Protein AF-A0A8T1RVK7-F1 (afdb_monomer_lite)

Radius of gyration: 16.98 Å; chains: 1; bounding box: 58×20×46 Å

pLDDT: mean 87.58, std 14.64, range [40.66, 98.06]

Organism: Chelydra serpentina (NCBI:txid8475)

Secondary structure (DSSP, 8-state):
----BPPPEEEEES-S-EETT-EEEEEEE-SSSS-EEEEEETTEEPPPB--BTTEEEEEEES--GGG-EEEEEEEEETTEEEEEBPPPPPEEEPEEPPPTT-------

InterPro domains:
  IPR003599 Immunoglobulin domain subtype [SM00409] (13-96)
  IPR007110 Immunoglobulin-like domain [PS50835] (8-85)
  IPR013783 Immunoglobulin-like fold [G3DSA:2.60.40.10] (2-95)
  IPR036179 Immunoglobulin-like domain superfamily [SSF48726] (5-97)
  IPR050412 Immunoglobulin-like Receptors in Immune Regulation [PTHR11738] (5-100)

Foldseek 3Di:
DPQPFAEWAWAKVVHDAAEAQAKMKIKTFGPAFFWWKWKDFPNDIDDIDTDPGGMDIDMDGRDDQVNWGKMWMKTDHPVCRVRIYDIHDIDTHHYDYPDPPPPDDDDD

Sequence (108 aa):
AEPSYPKPNISLSPSGEVSLGGAVTVRCRGQRRGMRFVLNKERRHFTPMDPVRFRALFRISNVSREDGGSYSCYYYNRSEPLAVSYPSDPLELVVRGPSPGSAQAGAE

Structure (mmCIF, N/CA/C/O backbone):
data_AF-A0A8T1RVK7-F1
#
_entry.id   AF-A0A8T1RVK7-F1
#
loop_
_atom_site.group_PDB
_atom_site.id
_atom_site.type_symbol
_atom_site.label_atom_id
_atom_site.label_alt_id
_atom_site.label_comp_id
_atom_site.label_asym_id
_atom_site.label_entity_id
_atom_site.label_seq_id
_atom_site.pdbx_PDB_ins_code
_atom_site.Cartn_x
_atom_site.Cartn_y
_atom_site.Cartn_z
_atom_site.occupancy
_atom_site.B_iso_or_equiv
_atom_site.auth_seq_id
_atom_site.auth_comp_id
_atom_site.auth_asym_id
_atom_site.auth_atom_id
_atom_site.pdbx_PDB_model_num
ATOM 1 N N . ALA A 1 1 ? 23.622 -1.850 -4.527 1.00 51.56 1 ALA A N 1
ATOM 2 C CA . ALA A 1 1 ? 22.784 -1.836 -5.739 1.00 51.56 1 ALA A CA 1
ATOM 3 C C . ALA A 1 1 ? 21.791 -0.698 -5.583 1.00 51.56 1 ALA A C 1
ATOM 5 O O . ALA A 1 1 ? 21.035 -0.712 -4.618 1.00 51.56 1 ALA A O 1
ATOM 6 N N . GLU A 1 2 ? 21.867 0.326 -6.429 1.00 56.66 2 GLU A N 1
ATOM 7 C CA . GLU A 1 2 ? 20.874 1.403 -6.419 1.00 56.66 2 GLU A CA 1
ATOM 8 C C . GLU A 1 2 ? 19.531 0.856 -6.935 1.00 56.66 2 GLU A C 1
ATOM 10 O O . GLU A 1 2 ? 19.525 0.100 -7.911 1.00 56.66 2 GLU A O 1
ATOM 15 N N . PRO A 1 3 ? 18.396 1.168 -6.285 1.00 63.12 3 PRO A N 1
ATOM 16 C CA . PRO A 1 3 ? 17.078 0.792 -6.781 1.00 63.12 3 PRO A CA 1
ATOM 17 C C . PRO A 1 3 ? 16.859 1.348 -8.190 1.00 63.12 3 PRO A C 1
ATOM 19 O O . PRO A 1 3 ? 17.018 2.541 -8.440 1.00 63.12 3 PRO A O 1
ATOM 22 N N . SER A 1 4 ? 16.483 0.475 -9.118 1.00 76.94 4 SER A N 1
ATOM 23 C CA . SER A 1 4 ? 16.411 0.785 -10.550 1.00 76.94 4 SER A CA 1
ATOM 24 C C . SER A 1 4 ? 15.072 1.394 -10.974 1.00 76.94 4 SER A C 1
ATOM 26 O O . SER A 1 4 ? 14.945 1.910 -12.088 1.00 76.94 4 SER A O 1
ATOM 28 N N . TYR A 1 5 ? 14.056 1.345 -10.105 1.00 88.62 5 TYR A N 1
ATOM 29 C CA . TYR A 1 5 ? 12.694 1.774 -10.425 1.00 88.62 5 TYR A CA 1
ATOM 30 C C . TYR A 1 5 ? 12.195 2.943 -9.554 1.00 88.62 5 TYR A C 1
ATOM 32 O O . TYR A 1 5 ? 12.494 3.006 -8.358 1.00 88.62 5 TYR A O 1
ATOM 40 N N . PRO A 1 6 ? 11.376 3.855 -10.122 1.00 90.94 6 PRO A N 1
ATOM 41 C CA . PRO A 1 6 ? 10.853 5.012 -9.396 1.00 90.94 6 PRO A CA 1
ATOM 42 C C . PRO A 1 6 ? 9.928 4.587 -8.251 1.00 90.94 6 PRO A C 1
ATOM 44 O O . PRO A 1 6 ? 9.178 3.616 -8.388 1.00 90.94 6 PRO A O 1
ATOM 47 N N . LYS A 1 7 ? 9.930 5.336 -7.141 1.00 94.62 7 LYS A N 1
ATOM 48 C CA . LYS A 1 7 ? 9.088 5.016 -5.979 1.00 94.62 7 LYS A CA 1
ATOM 49 C C . LYS A 1 7 ? 7.592 4.966 -6.347 1.00 94.62 7 LYS A C 1
ATOM 51 O O . LYS A 1 7 ? 7.127 5.802 -7.131 1.00 94.62 7 LYS A O 1
ATOM 56 N N . PRO A 1 8 ? 6.818 3.997 -5.825 1.00 96.75 8 PRO A N 1
ATOM 57 C CA . PRO A 1 8 ? 5.373 3.970 -6.003 1.00 96.75 8 PRO A CA 1
ATOM 58 C C . PRO A 1 8 ? 4.678 4.980 -5.080 1.00 96.75 8 PRO A C 1
ATOM 60 O O . PRO A 1 8 ? 5.256 5.488 -4.122 1.00 96.75 8 PRO A O 1
ATOM 63 N N . ASN A 1 9 ? 3.402 5.236 -5.353 1.00 97.38 9 ASN A N 1
ATOM 64 C CA . ASN A 1 9 ? 2.508 5.950 -4.449 1.00 97.38 9 ASN A CA 1
ATOM 65 C C . ASN A 1 9 ? 1.658 4.954 -3.644 1.00 97.38 9 ASN A C 1
ATOM 67 O O . ASN A 1 9 ? 1.248 3.917 -4.177 1.00 97.38 9 ASN A O 1
ATOM 71 N N . ILE A 1 10 ? 1.376 5.295 -2.388 1.00 98.06 10 ILE A N 1
ATOM 72 C CA . ILE A 1 10 ? 0.540 4.520 -1.469 1.00 98.06 10 ILE A CA 1
ATOM 73 C C . ILE A 1 10 ? -0.672 5.354 -1.031 1.00 98.06 10 ILE A C 1
ATOM 75 O O . ILE A 1 10 ? -0.590 6.573 -0.899 1.00 98.06 10 ILE A O 1
ATOM 79 N N . SER A 1 11 ? -1.823 4.706 -0.853 1.00 97.50 11 SER A N 1
ATOM 80 C CA . SER A 1 11 ? -3.074 5.346 -0.417 1.00 97.50 11 SER A CA 1
ATOM 81 C C . SER A 1 11 ? -3.969 4.357 0.334 1.00 97.50 11 SER A C 1
ATOM 83 O O . SER A 1 11 ? -3.886 3.155 0.084 1.00 97.50 11 SER A O 1
ATOM 85 N N . LEU A 1 12 ? -4.846 4.859 1.207 1.00 96.31 12 LEU A N 1
ATOM 86 C CA . LEU A 1 12 ? -5.868 4.077 1.912 1.00 96.31 12 LEU A CA 1
ATOM 87 C C . LEU A 1 12 ? -7.260 4.349 1.333 1.00 96.31 12 LEU A C 1
ATOM 89 O O . LEU A 1 12 ? -7.548 5.449 0.857 1.00 96.31 12 LEU A O 1
ATOM 93 N N . SER A 1 13 ? -8.124 3.337 1.367 1.00 95.06 13 SER A N 1
ATOM 94 C CA . SER A 1 13 ? -9.544 3.460 1.038 1.00 95.06 13 SER A CA 1
ATOM 95 C C . SER A 1 13 ? -10.380 2.564 1.969 1.00 95.06 13 SER A C 1
ATOM 97 O O . SER A 1 13 ? -10.173 1.347 1.944 1.00 95.06 13 SER A O 1
ATOM 99 N N . PRO A 1 14 ? -11.306 3.119 2.776 1.00 91.38 14 PRO A N 1
ATOM 100 C CA . PRO A 1 14 ? -11.582 4.551 2.943 1.00 91.38 14 PRO A CA 1
ATOM 101 C C . PRO A 1 14 ? -10.358 5.322 3.465 1.00 91.38 14 PRO A C 1
ATOM 103 O O . PRO A 1 14 ? -9.466 4.748 4.086 1.00 91.38 14 PRO A O 1
ATOM 106 N N . SER A 1 15 ? -10.280 6.611 3.138 1.00 84.19 15 SER A N 1
ATOM 107 C CA . SER A 1 15 ? -9.247 7.502 3.671 1.00 84.19 15 SER A CA 1
ATOM 108 C C . SER A 1 15 ? -9.654 7.996 5.055 1.00 84.19 15 SER A C 1
ATOM 110 O O . SER A 1 15 ? -10.813 8.359 5.247 1.00 84.19 15 SER A O 1
ATOM 112 N N . GLY A 1 16 ? -8.699 8.077 5.976 1.00 78.94 16 GLY A N 1
ATOM 113 C CA . GLY A 1 16 ? -8.936 8.515 7.3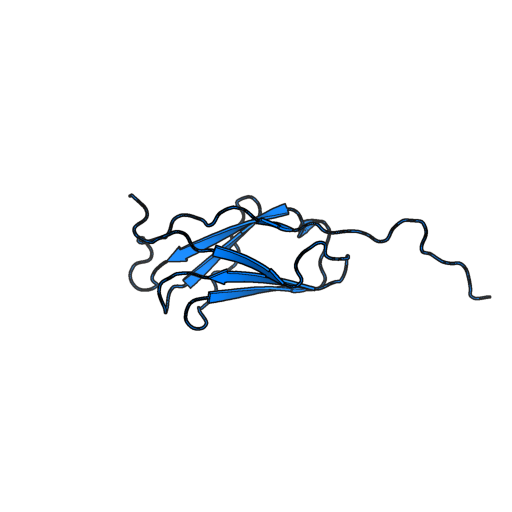48 1.00 78.94 16 GLY A CA 1
ATOM 114 C C . GLY A 1 16 ? -8.812 7.362 8.334 1.00 78.94 16 GLY A C 1
ATOM 115 O O . GLY A 1 16 ? -8.013 6.447 8.138 1.00 78.94 16 GLY A O 1
ATOM 116 N N . GLU A 1 17 ? -9.583 7.436 9.410 1.00 85.69 17 GLU A N 1
ATOM 117 C CA . GLU A 1 17 ? -9.529 6.476 10.508 1.00 85.69 17 GLU A CA 1
ATOM 118 C C . GLU A 1 17 ? -10.491 5.314 10.276 1.00 85.69 17 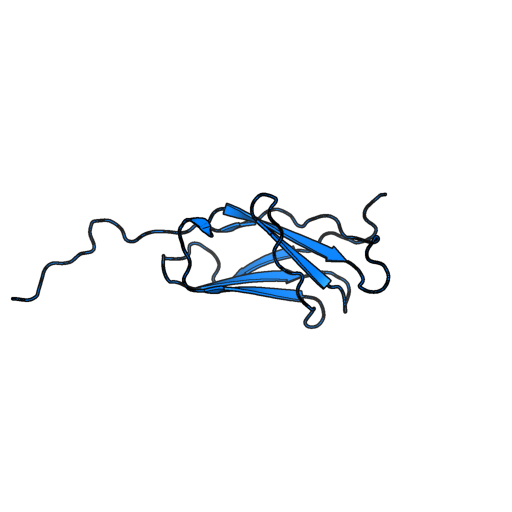GLU A C 1
ATOM 120 O O . GLU A 1 17 ? -11.579 5.484 9.720 1.00 85.69 17 GLU A O 1
ATOM 125 N N . VAL A 1 18 ? -10.094 4.128 10.730 1.00 90.88 18 VAL A N 1
ATOM 126 C CA . VAL A 1 18 ? -10.869 2.897 10.553 1.00 90.88 18 VAL A CA 1
ATOM 127 C C . VAL A 1 18 ? -11.265 2.355 11.920 1.00 90.88 18 VAL A C 1
ATOM 129 O O . VAL A 1 18 ? -10.446 2.282 12.836 1.00 90.88 18 VAL A O 1
ATOM 132 N N . SER A 1 19 ? -12.535 1.994 12.080 1.00 92.38 19 SER A N 1
ATOM 133 C CA . SER A 1 19 ? -13.042 1.393 13.316 1.00 92.38 19 SER A CA 1
ATOM 134 C C . SER A 1 19 ? -12.606 -0.067 13.455 1.00 92.38 19 SER A C 1
ATOM 136 O O . SER A 1 19 ? -12.426 -0.767 12.454 1.00 92.38 19 SER A O 1
ATOM 138 N N . LEU A 1 20 ? -12.500 -0.547 14.698 1.00 94.31 20 LEU A N 1
ATOM 139 C CA . LEU A 1 20 ? -12.324 -1.976 14.979 1.00 94.31 20 LEU A CA 1
ATOM 140 C C . LEU A 1 20 ? -13.419 -2.822 14.313 1.00 94.31 20 LEU A C 1
ATOM 142 O O . LEU A 1 20 ? -14.582 -2.422 14.273 1.00 94.31 20 LEU A O 1
ATOM 146 N N . GLY A 1 21 ? -13.035 -3.978 13.772 1.00 93.19 21 GLY A N 1
ATOM 147 C CA . GLY A 1 21 ? -13.915 -4.856 12.995 1.00 93.19 21 GLY A CA 1
ATOM 148 C C . GLY A 1 21 ? -14.217 -4.355 11.576 1.00 93.19 21 GLY A C 1
ATOM 149 O O . GLY A 1 21 ? -14.819 -5.077 10.783 1.00 93.19 21 GLY A O 1
ATOM 150 N N . GLY A 1 22 ? -13.778 -3.142 11.225 1.00 93.12 22 GLY A N 1
ATOM 151 C CA . GLY A 1 22 ? -13.961 -2.550 9.905 1.00 93.12 22 GLY A CA 1
ATOM 152 C C . GLY A 1 22 ? -13.090 -3.186 8.819 1.00 93.12 22 GLY A C 1
ATOM 153 O O . GLY A 1 22 ? -12.450 -4.224 9.004 1.00 93.12 22 GLY A O 1
ATOM 154 N N . ALA A 1 23 ? -13.053 -2.537 7.656 1.00 95.38 23 ALA A N 1
ATOM 155 C CA . ALA A 1 23 ? -12.213 -2.948 6.539 1.00 95.38 23 ALA A CA 1
ATOM 156 C C . ALA A 1 23 ? -11.556 -1.743 5.868 1.00 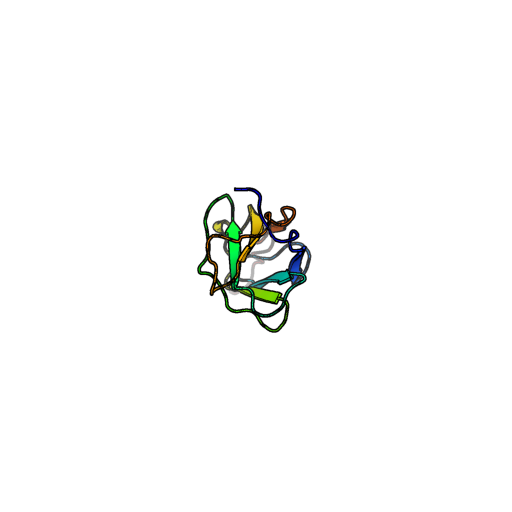95.38 23 ALA A C 1
ATOM 158 O O . ALA A 1 23 ? -12.170 -0.688 5.700 1.00 95.38 23 ALA A O 1
ATOM 159 N N . VAL A 1 24 ? -10.319 -1.935 5.423 1.00 96.31 24 VAL A N 1
ATOM 160 C CA . VAL A 1 24 ? -9.551 -0.938 4.682 1.00 96.31 24 VAL A CA 1
ATOM 161 C C . VAL A 1 24 ? -8.765 -1.604 3.567 1.00 96.31 24 VAL A C 1
ATOM 163 O O . VAL A 1 24 ? -8.362 -2.762 3.650 1.00 96.31 24 VAL A O 1
ATOM 166 N N . THR A 1 25 ? -8.571 -0.880 2.474 1.00 97.12 25 THR A N 1
ATOM 167 C CA . THR A 1 25 ? -7.732 -1.311 1.361 1.00 97.12 25 THR A CA 1
ATOM 168 C C . THR A 1 25 ? -6.532 -0.389 1.251 1.00 97.12 25 THR A C 1
ATOM 170 O O . THR A 1 25 ? -6.685 0.807 0.999 1.00 97.12 25 THR A O 1
ATOM 173 N N . VAL A 1 26 ? -5.338 -0.960 1.380 1.00 97.06 26 VAL A N 1
ATOM 174 C CA . VAL A 1 26 ? -4.086 -0.287 1.047 1.00 97.06 26 VAL A CA 1
ATOM 175 C C . VAL A 1 26 ? -3.835 -0.456 -0.447 1.00 97.06 26 VAL A C 1
ATOM 177 O O . VAL A 1 26 ? -3.769 -1.570 -0.972 1.00 97.06 26 VAL A O 1
ATOM 180 N N . ARG A 1 27 ? -3.719 0.658 -1.162 1.00 97.19 27 ARG A N 1
ATOM 181 C CA . ARG A 1 27 ? -3.500 0.688 -2.607 1.00 97.19 27 ARG A CA 1
ATOM 182 C C . ARG A 1 27 ? -2.113 1.218 -2.915 1.00 97.19 27 ARG A C 1
ATOM 184 O O . ARG A 1 27 ? -1.834 2.393 -2.684 1.00 97.19 27 ARG A O 1
ATOM 191 N N . CYS A 1 28 ? -1.318 0.374 -3.559 1.00 97.19 28 CYS A N 1
ATOM 192 C CA . CYS A 1 28 ? -0.004 0.717 -4.085 1.00 97.19 28 CYS A CA 1
ATOM 193 C C . CYS A 1 28 ? -0.070 0.896 -5.593 1.00 97.19 28 CYS A C 1
ATOM 195 O O . CYS A 1 28 ? -0.644 0.056 -6.287 1.00 97.19 28 CYS A O 1
ATOM 197 N N . ARG A 1 29 ? 0.502 1.981 -6.115 1.00 96.88 29 ARG A N 1
ATOM 198 C CA . ARG A 1 29 ? 0.509 2.296 -7.547 1.00 96.88 29 ARG A CA 1
ATOM 199 C C . ARG A 1 29 ? 1.912 2.665 -8.010 1.00 96.88 29 ARG A C 1
ATOM 201 O O . ARG A 1 29 ? 2.484 3.643 -7.542 1.00 96.88 29 ARG A O 1
ATOM 208 N N . GLY A 1 30 ? 2.431 1.904 -8.965 1.00 94.75 30 GLY A N 1
ATOM 209 C CA . GLY A 1 30 ? 3.693 2.179 -9.645 1.00 94.75 30 GLY A CA 1
ATOM 210 C C . GLY A 1 30 ? 3.487 2.856 -11.001 1.00 94.75 30 GLY A C 1
ATOM 211 O O . GLY A 1 30 ? 2.361 3.105 -11.441 1.00 94.75 30 GLY A O 1
ATOM 212 N N . GLN A 1 31 ? 4.600 3.123 -11.682 1.00 91.50 31 GLN A N 1
ATOM 213 C CA . GLN A 1 31 ? 4.614 3.709 -13.029 1.00 91.50 31 GLN A CA 1
ATOM 214 C C . GLN A 1 31 ? 4.703 2.644 -14.136 1.00 91.50 31 GLN A C 1
ATOM 216 O O . GLN A 1 31 ? 4.395 2.917 -15.293 1.00 91.50 31 GLN A O 1
ATOM 221 N N . ARG A 1 32 ? 5.091 1.412 -13.784 1.00 89.88 32 ARG A N 1
ATOM 222 C CA . ARG A 1 32 ? 5.284 0.292 -14.715 1.00 89.88 32 ARG A CA 1
ATOM 223 C C . ARG A 1 32 ? 4.197 -0.768 -14.537 1.00 89.88 32 ARG A C 1
ATOM 225 O O . ARG A 1 32 ? 3.722 -0.999 -13.425 1.00 89.88 32 ARG A O 1
ATOM 232 N N . ARG A 1 33 ? 3.786 -1.398 -15.642 1.00 90.75 33 ARG A N 1
ATOM 233 C CA . ARG A 1 33 ? 2.837 -2.524 -15.621 1.00 90.75 33 ARG A CA 1
ATOM 234 C C . ARG A 1 33 ? 3.550 -3.824 -15.274 1.00 90.75 33 ARG A C 1
ATOM 236 O O . ARG A 1 33 ? 4.749 -3.936 -15.492 1.00 90.75 33 ARG A O 1
ATOM 243 N N . GLY A 1 34 ? 2.801 -4.807 -14.778 1.00 88.25 34 GLY A N 1
ATOM 244 C CA . GLY A 1 34 ? 3.317 -6.172 -14.604 1.00 88.25 34 GLY A CA 1
ATOM 245 C C . GLY A 1 34 ? 4.321 -6.350 -13.457 1.00 88.25 34 GLY A C 1
ATOM 246 O O . GLY A 1 34 ? 4.860 -7.438 -13.294 1.00 88.25 34 GLY A O 1
ATOM 247 N N . MET 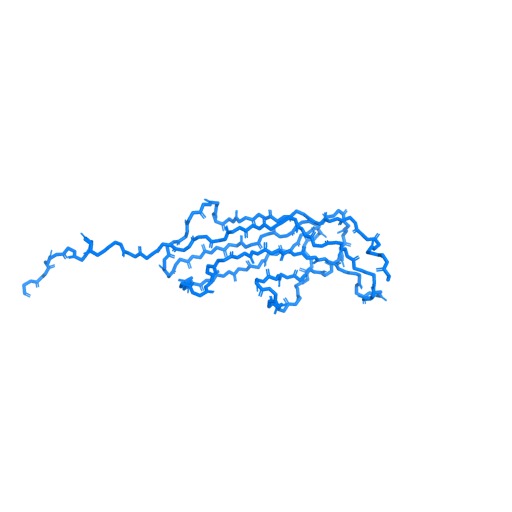A 1 35 ? 4.532 -5.320 -12.633 1.00 92.25 35 MET A N 1
ATOM 248 C CA . MET A 1 35 ? 5.403 -5.382 -11.458 1.00 92.25 35 MET A CA 1
ATOM 249 C C . MET A 1 35 ? 4.687 -5.997 -10.255 1.00 92.25 35 MET A C 1
ATOM 251 O O . MET A 1 35 ? 3.548 -5.630 -9.972 1.00 92.25 35 MET A O 1
ATOM 255 N N . ARG A 1 36 ? 5.348 -6.893 -9.515 1.00 94.75 36 ARG A N 1
ATOM 256 C CA . ARG A 1 36 ? 4.819 -7.400 -8.239 1.00 94.75 36 ARG A CA 1
ATOM 257 C C . ARG A 1 36 ? 5.046 -6.379 -7.141 1.00 94.75 36 ARG A C 1
ATOM 259 O O . ARG A 1 36 ? 6.123 -5.797 -7.064 1.00 94.75 36 ARG A O 1
ATOM 266 N N . PHE A 1 37 ? 4.047 -6.196 -6.288 1.00 96.56 37 PHE A N 1
ATOM 267 C CA . PHE A 1 37 ? 4.103 -5.246 -5.181 1.00 96.56 37 PHE A CA 1
ATOM 268 C C . PHE A 1 37 ? 4.263 -5.978 -3.858 1.00 96.56 37 PHE A C 1
ATOM 270 O O . PHE A 1 37 ? 3.664 -7.033 -3.654 1.00 96.56 37 PHE A O 1
ATOM 277 N N . VAL A 1 38 ? 5.019 -5.380 -2.946 1.00 96.38 38 VAL A N 1
ATOM 278 C CA . VAL A 1 38 ? 5.159 -5.839 -1.564 1.00 96.38 38 VAL A CA 1
ATOM 279 C C . VAL A 1 38 ? 4.706 -4.712 -0.651 1.00 96.38 38 VAL A C 1
ATOM 281 O O . VAL A 1 38 ? 5.180 -3.581 -0.784 1.00 96.38 38 VAL A O 1
ATOM 284 N N . LEU A 1 39 ? 3.762 -5.017 0.238 1.00 97.69 39 LEU A N 1
ATOM 285 C CA . LEU A 1 39 ? 3.340 -4.116 1.301 1.00 97.69 39 LEU A CA 1
ATOM 286 C C . LEU A 1 39 ? 4.175 -4.390 2.549 1.00 97.69 39 LEU A C 1
ATOM 288 O O . LEU A 1 39 ? 4.375 -5.543 2.929 1.00 97.69 39 LEU A O 1
ATOM 292 N N . ASN A 1 40 ? 4.618 -3.321 3.195 1.00 96.81 40 ASN A N 1
ATOM 293 C CA . ASN A 1 40 ? 5.389 -3.361 4.421 1.00 96.81 40 ASN A CA 1
ATOM 294 C C . ASN A 1 40 ? 4.627 -2.617 5.512 1.00 96.81 40 ASN A C 1
ATOM 296 O O . ASN A 1 40 ? 4.207 -1.484 5.282 1.00 96.81 40 ASN A O 1
ATOM 300 N N . LYS A 1 41 ? 4.524 -3.212 6.698 1.00 95.75 41 LYS A N 1
ATOM 301 C CA . LYS A 1 41 ? 4.078 -2.549 7.928 1.00 95.75 41 LYS A CA 1
ATOM 302 C C . LYS A 1 41 ? 5.201 -2.626 8.941 1.00 95.75 41 LYS A C 1
ATOM 304 O O . LYS A 1 41 ? 5.579 -3.731 9.314 1.00 95.75 41 LYS A O 1
ATOM 309 N N . GLU A 1 42 ? 5.758 -1.495 9.363 1.00 92.19 42 GLU A N 1
ATOM 310 C CA . GLU A 1 42 ? 6.746 -1.460 10.461 1.00 92.19 42 GLU A CA 1
ATOM 311 C C . GLU A 1 42 ? 7.882 -2.497 10.293 1.00 92.19 42 GLU A C 1
ATOM 313 O O . GLU A 1 42 ? 8.251 -3.211 11.222 1.00 92.19 42 GLU A O 1
ATOM 318 N N . ARG A 1 43 ? 8.438 -2.600 9.074 1.00 86.56 43 ARG A N 1
ATOM 319 C CA . ARG A 1 43 ? 9.491 -3.567 8.679 1.00 86.56 43 ARG A CA 1
ATOM 320 C C . ARG A 1 43 ? 9.052 -5.037 8.564 1.00 86.56 43 ARG A C 1
ATOM 322 O O . ARG A 1 43 ? 9.893 -5.895 8.313 1.00 86.56 43 ARG A O 1
ATOM 329 N N . ARG A 1 44 ? 7.759 -5.345 8.683 1.00 91.44 44 ARG A N 1
ATOM 330 C CA . ARG A 1 44 ? 7.178 -6.658 8.359 1.00 91.44 44 ARG A CA 1
ATOM 331 C C . ARG A 1 44 ? 6.626 -6.656 6.940 1.00 91.44 44 ARG A C 1
ATOM 333 O O . ARG A 1 44 ? 5.866 -5.762 6.574 1.00 91.44 44 ARG A O 1
ATOM 340 N N . HIS A 1 45 ? 7.007 -7.655 6.151 1.00 92.00 45 HIS A N 1
ATOM 341 C CA . HIS A 1 45 ? 6.559 -7.807 4.768 1.00 92.00 45 HIS A CA 1
ATOM 342 C C . HIS A 1 45 ? 5.301 -8.672 4.697 1.00 92.00 45 HIS A C 1
ATOM 344 O O . HIS A 1 45 ? 5.237 -9.744 5.297 1.00 92.00 45 HIS A O 1
ATOM 350 N N . PHE A 1 46 ? 4.325 -8.218 3.920 1.00 93.75 46 PHE A N 1
ATOM 351 C CA . PHE A 1 46 ? 3.170 -9.013 3.521 1.00 93.75 46 PHE A CA 1
ATOM 352 C C . PHE A 1 46 ? 3.525 -9.868 2.304 1.00 93.75 46 PHE A C 1
ATOM 354 O O . PHE A 1 46 ? 4.486 -9.588 1.580 1.00 93.75 46 PHE A O 1
ATOM 361 N N . THR A 1 47 ? 2.711 -10.890 2.039 1.00 93.25 47 THR A N 1
ATOM 362 C CA . THR A 1 47 ? 2.835 -11.694 0.822 1.00 93.25 47 THR A CA 1
ATOM 363 C C . THR A 1 47 ? 2.791 -10.786 -0.415 1.00 93.25 47 THR A C 1
ATOM 365 O O . THR A 1 47 ? 1.870 -9.970 -0.536 1.00 93.25 47 THR A O 1
ATOM 368 N N . PRO A 1 48 ? 3.759 -10.905 -1.346 1.00 94.31 48 PRO A N 1
ATOM 369 C CA . PRO A 1 48 ? 3.752 -10.130 -2.577 1.00 94.31 48 PRO A CA 1
ATOM 370 C C . PRO A 1 48 ? 2.459 -10.347 -3.362 1.00 94.31 48 PRO A C 1
ATOM 372 O O . PRO A 1 48 ? 2.002 -11.479 -3.516 1.00 94.31 48 PRO A O 1
ATOM 375 N N . MET A 1 49 ? 1.899 -9.270 -3.904 1.00 94.12 49 MET A N 1
ATOM 376 C CA . MET A 1 49 ? 0.673 -9.319 -4.691 1.00 94.12 49 MET A CA 1
ATOM 377 C C . MET A 1 49 ? 0.925 -9.053 -6.165 1.00 94.12 49 MET A C 1
ATOM 379 O O . MET A 1 49 ? 1.784 -8.255 -6.562 1.00 94.12 49 MET A O 1
ATOM 383 N N . ASP A 1 50 ? 0.109 -9.718 -6.974 1.00 91.75 50 ASP A N 1
ATOM 384 C CA . ASP A 1 50 ? 0.115 -9.546 -8.410 1.00 91.75 50 ASP A CA 1
ATOM 385 C C . ASP A 1 50 ? -0.558 -8.235 -8.816 1.00 91.75 50 ASP A C 1
ATOM 387 O O . ASP A 1 50 ? -1.555 -7.816 -8.216 1.00 91.75 50 ASP A O 1
ATOM 391 N N . PRO A 1 51 ? -0.012 -7.550 -9.829 1.00 90.81 51 PRO A N 1
ATOM 392 C CA . PRO A 1 51 ? -0.532 -6.264 -10.240 1.00 90.81 51 PRO A CA 1
ATOM 393 C C . PRO A 1 51 ? -1.815 -6.410 -11.048 1.00 90.81 51 PRO A C 1
ATOM 395 O O . PRO A 1 51 ? -1.916 -7.200 -11.984 1.00 90.81 51 PRO A O 1
ATOM 398 N N . VAL A 1 52 ? -2.737 -5.488 -10.806 1.00 91.31 52 VAL A N 1
ATOM 399 C CA . VAL A 1 52 ? -3.812 -5.142 -11.730 1.00 91.31 52 VAL A CA 1
ATOM 400 C C . VAL A 1 52 ? -3.399 -3.872 -12.472 1.00 91.31 52 VAL A C 1
ATOM 402 O O . VAL A 1 52 ? -3.518 -2.746 -11.974 1.00 91.31 52 VAL A O 1
ATOM 405 N N . ARG A 1 53 ? -2.896 -4.048 -13.698 1.00 90.94 53 ARG A N 1
ATOM 406 C CA . ARG A 1 53 ? -2.272 -2.996 -14.523 1.00 90.94 53 ARG A CA 1
ATOM 407 C C . ARG A 1 53 ? -1.045 -2.379 -13.843 1.00 90.94 53 ARG A C 1
ATOM 409 O O . ARG A 1 53 ? 0.044 -2.915 -13.978 1.00 90.94 53 ARG A O 1
ATOM 416 N N . PHE A 1 54 ? -1.229 -1.259 -13.146 1.00 94.44 54 PHE A N 1
ATOM 417 C CA . PHE A 1 54 ? -0.170 -0.444 -12.532 1.00 94.44 54 PHE A CA 1
ATOM 418 C C . PHE A 1 54 ? -0.232 -0.441 -10.997 1.00 94.44 54 PHE A C 1
ATOM 420 O O . PHE A 1 54 ? 0.427 0.375 -10.356 1.00 94.44 54 PHE A O 1
ATOM 427 N N . ARG A 1 55 ? -1.104 -1.255 -10.395 1.00 95.38 55 ARG A N 1
ATOM 428 C CA . ARG A 1 55 ? -1.408 -1.185 -8.963 1.00 95.38 55 ARG A CA 1
ATOM 429 C C . ARG A 1 55 ? -1.687 -2.547 -8.352 1.00 95.38 55 ARG A C 1
ATOM 431 O O . ARG A 1 55 ? -2.148 -3.435 -9.059 1.00 95.38 55 ARG A O 1
ATOM 438 N N . ALA A 1 56 ? -1.497 -2.655 -7.046 1.00 96.75 56 ALA A N 1
ATOM 439 C CA . ALA A 1 56 ? -1.933 -3.778 -6.221 1.00 96.75 56 ALA A CA 1
ATOM 440 C C . ALA A 1 56 ? -2.833 -3.276 -5.082 1.00 96.75 56 ALA A C 1
ATOM 442 O O . ALA A 1 56 ? -2.716 -2.121 -4.653 1.00 96.75 56 ALA A O 1
ATOM 443 N N . LEU A 1 57 ? -3.755 -4.131 -4.639 1.00 96.25 57 LEU A N 1
ATOM 444 C CA . LEU A 1 57 ? -4.750 -3.829 -3.611 1.00 96.25 57 LEU A CA 1
ATOM 445 C C . LEU A 1 57 ? -4.618 -4.843 -2.478 1.00 96.25 57 LEU A C 1
ATOM 447 O O . LEU A 1 57 ? -4.952 -6.007 -2.665 1.00 96.25 57 LEU A O 1
ATOM 451 N N . PHE A 1 58 ? -4.173 -4.383 -1.316 1.00 96.25 58 PHE A N 1
ATOM 452 C CA . PHE A 1 58 ? -4.037 -5.191 -0.110 1.00 96.25 58 PHE A CA 1
ATOM 453 C C . PHE A 1 58 ? -5.224 -4.883 0.795 1.00 96.25 58 PHE A C 1
ATOM 455 O O . PHE A 1 58 ? -5.355 -3.765 1.295 1.00 96.25 58 PHE A O 1
ATOM 462 N N . ARG A 1 59 ? -6.130 -5.845 0.958 1.00 95.56 59 ARG A N 1
ATOM 463 C CA . ARG A 1 59 ? -7.340 -5.660 1.759 1.00 95.56 59 ARG A CA 1
ATOM 464 C C . ARG A 1 59 ? -7.117 -6.209 3.163 1.00 95.56 59 ARG A C 1
ATOM 466 O O . ARG A 1 59 ? -6.784 -7.379 3.310 1.00 95.56 59 ARG A O 1
ATOM 473 N N . ILE A 1 60 ? -7.348 -5.371 4.164 1.00 94.94 60 ILE A N 1
ATOM 474 C CA . ILE A 1 60 ? -7.350 -5.730 5.581 1.00 94.94 60 ILE A CA 1
ATOM 475 C C . ILE A 1 60 ? -8.812 -5.696 6.022 1.00 94.94 60 ILE A C 1
ATOM 477 O O . ILE A 1 60 ? -9.497 -4.688 5.842 1.00 94.94 60 ILE A O 1
ATOM 481 N N . SER A 1 61 ? -9.315 -6.823 6.511 1.00 95.06 61 SER A N 1
ATOM 482 C CA . SER A 1 61 ? -10.700 -6.976 6.972 1.00 95.06 61 SER A CA 1
ATOM 483 C C . SER A 1 61 ? -10.688 -7.385 8.434 1.00 95.06 61 SER A C 1
ATOM 485 O O . SER A 1 61 ? -9.713 -7.988 8.871 1.00 95.06 61 SER A O 1
ATOM 487 N N . ASN A 1 62 ? -11.772 -7.097 9.156 1.00 95.19 62 ASN A N 1
ATOM 488 C CA . ASN A 1 62 ? -11.838 -7.305 10.600 1.00 95.19 62 ASN A CA 1
ATOM 489 C C . ASN A 1 62 ? -10.683 -6.590 11.326 1.00 95.19 62 ASN A C 1
ATOM 491 O O . ASN A 1 62 ? -9.949 -7.199 12.100 1.00 95.19 62 ASN A O 1
ATOM 495 N N . VAL A 1 63 ? -10.504 -5.301 11.008 1.00 95.12 63 VAL A N 1
ATOM 496 C CA . VAL A 1 63 ? -9.372 -4.486 11.471 1.00 95.12 63 VAL A CA 1
ATOM 497 C C . VAL A 1 63 ? -9.246 -4.527 12.995 1.00 95.12 63 VAL A C 1
ATOM 499 O O . VAL A 1 63 ? -10.202 -4.263 13.728 1.00 95.12 63 VAL A O 1
ATOM 502 N N . SER A 1 64 ? -8.037 -4.815 13.454 1.00 94.56 64 SER A N 1
ATOM 503 C CA . SER A 1 64 ? -7.623 -4.908 14.848 1.00 94.56 64 SER A CA 1
ATOM 504 C C . SER A 1 64 ? -6.678 -3.750 15.204 1.00 94.56 64 SER A C 1
ATOM 506 O O . SER A 1 64 ? -6.173 -3.035 14.337 1.00 94.56 64 SER A O 1
ATOM 508 N N . ARG A 1 65 ? -6.420 -3.524 16.500 1.00 93.00 65 ARG A N 1
ATOM 509 C CA . ARG A 1 65 ? -5.447 -2.501 16.935 1.00 93.00 65 ARG A CA 1
ATOM 510 C C . ARG A 1 65 ? -4.043 -2.780 16.395 1.00 93.00 65 ARG A C 1
ATOM 512 O O . ARG A 1 65 ? -3.290 -1.838 16.175 1.00 93.00 65 ARG A O 1
ATOM 519 N N . GLU A 1 66 ? -3.707 -4.049 16.171 1.00 93.69 66 GLU A N 1
ATOM 520 C CA . GLU A 1 66 ? -2.397 -4.458 15.659 1.00 93.69 66 GLU A CA 1
ATOM 521 C C . GLU A 1 66 ? -2.209 -4.156 14.170 1.00 93.69 66 GLU A C 1
ATOM 523 O O . GLU A 1 66 ? -1.073 -4.136 13.700 1.00 93.69 66 GLU A O 1
ATOM 528 N N . ASP A 1 67 ? -3.295 -3.878 13.442 1.00 94.81 67 ASP A N 1
ATOM 529 C CA . ASP A 1 67 ? -3.241 -3.431 12.052 1.00 94.81 67 ASP A CA 1
ATOM 530 C C . ASP A 1 67 ? -2.861 -1.949 11.947 1.00 94.81 67 ASP A C 1
ATOM 532 O O . ASP A 1 67 ? -2.400 -1.513 10.895 1.00 94.81 67 ASP A O 1
ATOM 536 N N . GLY A 1 68 ? -2.999 -1.163 13.018 1.00 94.38 68 GLY A N 1
ATOM 537 C CA . GLY A 1 68 ? -2.571 0.236 13.031 1.00 94.38 68 GLY A CA 1
ATOM 538 C C . GLY A 1 68 ? -1.053 0.392 12.895 1.00 94.38 68 GLY A C 1
ATOM 539 O O . GLY A 1 68 ? -0.297 -0.477 13.332 1.00 94.38 68 GLY A O 1
ATOM 540 N N . GLY A 1 69 ? -0.607 1.495 12.293 1.00 94.88 69 GLY A N 1
ATOM 541 C CA . GLY A 1 69 ? 0.810 1.859 12.179 1.00 94.88 69 GLY A CA 1
ATOM 542 C C . GLY A 1 69 ? 1.245 2.258 10.770 1.00 94.88 69 GLY A C 1
ATOM 543 O O . GLY A 1 69 ? 0.417 2.546 9.901 1.00 94.88 69 GLY A O 1
ATOM 544 N N . SER A 1 70 ? 2.563 2.245 10.556 1.00 96.75 70 SER A N 1
ATOM 545 C CA . SER A 1 70 ? 3.198 2.802 9.359 1.00 96.75 70 SER A CA 1
ATOM 546 C C . SER A 1 70 ? 3.304 1.808 8.212 1.00 96.75 70 SER A C 1
ATOM 548 O O . SER A 1 70 ? 4.023 0.803 8.310 1.00 96.75 70 SER A O 1
ATOM 550 N N . TYR A 1 71 ? 2.643 2.119 7.098 1.00 97.38 71 TYR A N 1
ATOM 551 C CA . TYR A 1 71 ? 2.673 1.330 5.874 1.00 97.38 71 TYR A CA 1
ATOM 552 C C . TYR A 1 71 ? 3.528 1.983 4.791 1.00 97.38 71 TYR A C 1
ATOM 554 O O . TYR A 1 71 ? 3.479 3.187 4.564 1.00 97.38 71 TYR A O 1
ATOM 562 N N . SER A 1 72 ? 4.269 1.171 4.049 1.00 97.44 72 SER A N 1
ATOM 563 C CA . SER A 1 72 ? 4.929 1.567 2.800 1.00 97.44 72 SER A CA 1
ATOM 564 C C . SER A 1 72 ? 4.864 0.415 1.809 1.00 97.44 72 SER A C 1
ATOM 566 O O . SER A 1 72 ? 4.591 -0.724 2.187 1.00 97.44 72 SER A O 1
ATOM 568 N N . CYS A 1 73 ? 5.118 0.671 0.532 1.00 96.50 73 CYS A N 1
ATOM 569 C CA . CYS A 1 73 ? 5.269 -0.414 -0.427 1.00 96.50 73 CYS A CA 1
ATOM 570 C C . CYS A 1 73 ? 6.343 -0.146 -1.461 1.00 96.50 73 CYS A C 1
ATOM 572 O O . CYS A 1 73 ? 6.666 0.995 -1.778 1.00 96.50 73 CYS A O 1
ATOM 574 N N . TYR A 1 74 ? 6.877 -1.227 -2.009 1.00 95.56 74 TYR A N 1
ATOM 575 C CA . TYR A 1 74 ? 7.802 -1.213 -3.135 1.00 95.56 74 TYR A CA 1
ATOM 576 C C . TYR A 1 74 ? 7.355 -2.253 -4.163 1.00 95.56 74 TYR A C 1
ATOM 578 O O . TYR A 1 74 ? 6.419 -3.026 -3.927 1.00 95.56 74 TYR A O 1
ATOM 586 N N . TYR A 1 75 ? 7.990 -2.254 -5.329 1.00 95.44 75 TYR A N 1
ATOM 587 C CA . TYR A 1 75 ? 7.705 -3.229 -6.372 1.00 95.44 75 TYR A CA 1
ATOM 588 C C . TYR A 1 75 ? 8.966 -3.699 -7.084 1.00 95.44 75 TYR A C 1
ATOM 590 O O . TYR A 1 75 ? 10.003 -3.038 -7.045 1.00 95.44 75 TYR A O 1
ATOM 598 N N . TYR A 1 76 ? 8.859 -4.845 -7.746 1.00 93.62 76 TYR A N 1
ATOM 599 C CA . TYR A 1 76 ? 9.954 -5.465 -8.485 1.00 93.62 76 TYR A CA 1
ATOM 600 C C . TYR A 1 76 ? 9.447 -6.193 -9.732 1.00 93.62 76 TYR A C 1
ATOM 602 O O . TYR A 1 76 ? 8.254 -6.507 -9.857 1.00 93.62 76 TYR A O 1
ATOM 610 N N . ASN A 1 77 ? 10.362 -6.465 -10.660 1.00 90.38 77 ASN A N 1
ATOM 611 C CA . ASN A 1 77 ? 10.075 -7.263 -11.846 1.00 90.38 77 ASN A CA 1
ATOM 612 C C . ASN A 1 77 ? 10.216 -8.755 -11.518 1.00 90.38 77 ASN A C 1
ATOM 614 O O . ASN A 1 77 ? 11.248 -9.185 -11.015 1.00 90.38 77 ASN A O 1
ATOM 618 N N . ARG A 1 78 ? 9.206 -9.571 -11.841 1.00 86.38 78 ARG A N 1
ATOM 619 C CA . ARG A 1 78 ? 9.253 -11.030 -11.626 1.00 86.38 78 ARG A CA 1
ATOM 620 C C . ARG A 1 78 ? 10.443 -11.700 -12.316 1.00 86.38 78 ARG A C 1
ATOM 622 O O . ARG A 1 78 ? 10.982 -12.651 -11.763 1.00 86.38 78 ARG A O 1
ATOM 629 N N . SER A 1 79 ? 10.820 -11.218 -13.498 1.00 88.31 79 SER A N 1
ATOM 630 C CA . SER A 1 79 ? 11.942 -11.766 -14.267 1.00 88.31 79 SER A CA 1
ATOM 631 C C . SER A 1 79 ? 13.301 -11.300 -13.743 1.00 88.31 79 SER A C 1
ATOM 633 O O . SER A 1 79 ? 14.307 -11.943 -14.009 1.00 88.31 79 SER A O 1
ATOM 635 N N . GLU A 1 80 ? 13.331 -10.205 -12.979 1.00 87.00 80 GLU A N 1
ATOM 636 C CA . GLU A 1 80 ? 14.548 -9.618 -12.410 1.00 87.00 80 GLU A CA 1
ATOM 637 C C . GLU A 1 80 ? 14.303 -9.215 -10.943 1.00 87.00 80 GLU A C 1
ATOM 639 O O . GLU A 1 80 ? 14.180 -8.028 -10.636 1.00 87.00 80 GLU A O 1
ATOM 644 N N . PRO A 1 81 ? 14.214 -10.177 -10.001 1.00 78.19 81 PRO A N 1
ATOM 645 C CA . PRO A 1 81 ? 13.812 -9.885 -8.620 1.00 78.19 81 PRO A CA 1
ATOM 646 C C . PRO A 1 81 ? 14.779 -8.976 -7.850 1.00 78.19 81 PRO A C 1
ATOM 648 O O . PRO A 1 81 ? 14.390 -8.368 -6.857 1.00 78.19 81 PRO A O 1
ATOM 651 N N . LEU A 1 82 ? 16.032 -8.874 -8.306 1.00 84.81 82 LEU A N 1
ATOM 652 C CA . LEU A 1 82 ? 17.046 -7.982 -7.735 1.00 84.81 82 LEU A CA 1
ATOM 653 C C . LEU A 1 82 ? 16.832 -6.511 -8.136 1.00 84.81 82 LEU A C 1
ATOM 655 O O . LEU A 1 82 ? 17.344 -5.612 -7.470 1.00 84.81 82 LEU A O 1
ATOM 659 N N . ALA A 1 83 ? 16.068 -6.254 -9.202 1.00 87.62 83 ALA A N 1
ATOM 660 C CA . ALA A 1 83 ? 15.683 -4.919 -9.638 1.00 87.62 83 ALA A CA 1
ATOM 661 C C . ALA A 1 83 ? 14.404 -4.485 -8.902 1.00 87.62 83 ALA A C 1
ATOM 663 O O . ALA A 1 83 ? 13.284 -4.829 -9.290 1.00 87.62 83 ALA A O 1
ATOM 664 N N . VAL A 1 84 ? 14.580 -3.732 -7.815 1.00 91.50 84 VAL A N 1
ATOM 665 C CA . VAL A 1 84 ? 13.488 -3.237 -6.965 1.00 91.50 84 VAL A CA 1
ATOM 666 C C . VAL A 1 84 ? 13.354 -1.716 -7.048 1.00 91.50 84 VAL A C 1
ATOM 668 O O . VAL A 1 84 ? 14.311 -1.004 -7.358 1.00 91.50 84 VAL A O 1
ATOM 671 N N . SER A 1 85 ? 12.160 -1.200 -6.761 1.00 93.81 85 SER A N 1
ATOM 672 C CA . SER A 1 85 ? 11.941 0.233 -6.562 1.00 93.81 85 SER A CA 1
ATOM 673 C C . SER A 1 85 ? 12.411 0.692 -5.185 1.00 93.81 85 SER A C 1
ATOM 675 O O . SER A 1 85 ? 12.467 -0.095 -4.239 1.00 93.81 85 SER A O 1
ATOM 677 N N . TYR A 1 86 ? 12.623 2.000 -5.032 1.00 92.50 86 TYR A N 1
ATOM 678 C CA . TYR A 1 86 ? 12.580 2.606 -3.699 1.00 92.50 86 TYR A CA 1
ATOM 679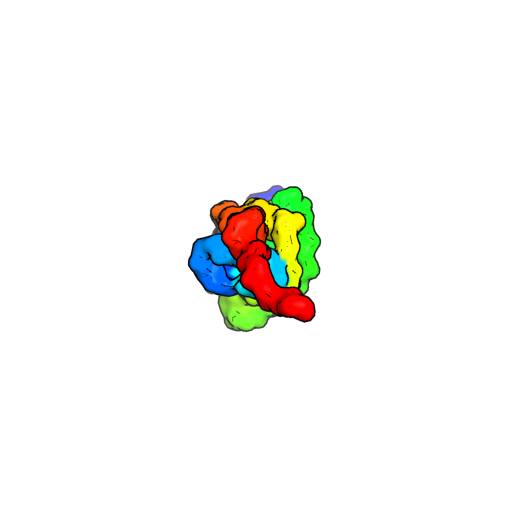 C C . TYR A 1 86 ? 11.202 2.368 -3.044 1.00 92.50 86 TYR A C 1
ATOM 681 O O . TYR A 1 86 ? 10.197 2.267 -3.768 1.00 92.50 86 TYR A O 1
ATOM 689 N N . PRO A 1 87 ? 11.125 2.292 -1.702 1.00 94.62 87 PRO A N 1
ATOM 690 C CA . PRO A 1 87 ? 9.854 2.325 -0.987 1.00 94.62 87 PRO A CA 1
ATOM 691 C C . PRO A 1 87 ? 9.070 3.607 -1.286 1.00 94.62 87 PRO A C 1
ATOM 693 O O . PRO A 1 87 ? 9.651 4.659 -1.560 1.00 94.62 87 PRO A O 1
ATOM 696 N N . SER A 1 88 ? 7.742 3.520 -1.226 1.00 97.06 88 SER A N 1
ATOM 697 C CA . SER A 1 88 ? 6.872 4.694 -1.198 1.00 97.06 88 SER A CA 1
ATOM 698 C C . SER A 1 88 ? 7.163 5.561 0.023 1.00 97.06 88 SER A C 1
ATOM 700 O O . SER A 1 88 ? 7.750 5.103 1.006 1.00 97.06 88 SER A O 1
ATOM 702 N N . ASP A 1 89 ? 6.641 6.785 0.001 1.00 96.69 89 ASP A N 1
ATOM 703 C CA . ASP A 1 89 ? 6.492 7.549 1.238 1.00 96.69 89 ASP A CA 1
ATOM 704 C C . ASP A 1 89 ? 5.607 6.754 2.221 1.00 96.69 89 ASP A C 1
ATOM 706 O O . ASP A 1 89 ? 4.716 6.015 1.772 1.00 96.69 89 ASP A O 1
ATOM 710 N N . PRO A 1 90 ? 5.874 6.830 3.535 1.00 95.94 90 PRO A N 1
ATOM 711 C CA . PRO A 1 90 ? 5.092 6.113 4.530 1.00 95.94 90 PRO A CA 1
ATOM 712 C C . PRO A 1 90 ? 3.676 6.688 4.640 1.00 95.94 90 PRO A C 1
ATOM 714 O O . PRO A 1 90 ? 3.444 7.877 4.414 1.00 95.94 90 PRO A O 1
ATOM 717 N N . LEU A 1 91 ? 2.728 5.833 5.010 1.00 95.31 91 LEU A N 1
ATOM 718 C CA . LEU A 1 91 ? 1.330 6.172 5.230 1.00 95.31 91 LEU A CA 1
ATOM 719 C C . LEU A 1 91 ? 0.825 5.485 6.497 1.00 95.31 91 LEU A C 1
ATOM 721 O O . LEU A 1 91 ? 0.859 4.262 6.598 1.00 95.31 91 LEU A O 1
ATOM 725 N N . GLU A 1 92 ? 0.330 6.276 7.442 1.00 95.44 92 GLU A N 1
ATOM 726 C CA . GLU A 1 92 ? -0.202 5.772 8.708 1.00 95.44 92 GLU A CA 1
ATOM 727 C C . GLU A 1 92 ? -1.646 5.284 8.561 1.00 95.44 92 GLU A C 1
ATOM 729 O O . GLU A 1 92 ? -2.510 6.001 8.049 1.00 95.44 92 GLU A O 1
ATOM 734 N N . LEU A 1 93 ? -1.920 4.079 9.065 1.00 95.12 93 LEU A N 1
ATOM 735 C CA . LEU A 1 93 ? -3.274 3.597 9.327 1.00 95.12 93 LEU A CA 1
ATOM 736 C C . LEU A 1 93 ? -3.597 3.799 10.808 1.00 95.12 93 LEU A C 1
ATOM 738 O O . LEU A 1 93 ? -2.986 3.179 11.678 1.00 95.12 93 LEU A O 1
ATOM 742 N N . VAL A 1 94 ? -4.598 4.629 11.087 1.00 93.88 94 VAL A N 1
ATOM 743 C CA . VAL A 1 94 ? -5.074 4.892 12.448 1.00 93.88 94 VAL A CA 1
ATOM 744 C C . VAL A 1 94 ? -6.337 4.076 12.709 1.00 93.88 94 VAL A C 1
ATOM 746 O O . VAL A 1 94 ? -7.340 4.220 12.005 1.00 93.88 94 VAL A O 1
ATOM 749 N N . VAL A 1 95 ? -6.290 3.229 13.740 1.00 93.00 95 VAL A N 1
ATOM 750 C CA . VAL A 1 95 ? -7.411 2.374 14.150 1.00 93.00 95 VAL A CA 1
ATOM 751 C C . VAL A 1 95 ? -8.057 2.936 15.413 1.00 93.00 95 VAL A C 1
ATOM 753 O O . VAL A 1 95 ? -7.405 3.043 16.455 1.00 93.00 95 VAL A O 1
ATOM 756 N N . ARG A 1 96 ? -9.350 3.269 15.348 1.00 88.06 96 ARG A N 1
ATOM 757 C CA . ARG A 1 96 ? -10.125 3.715 16.516 1.00 88.06 96 ARG A CA 1
ATOM 758 C C . ARG A 1 96 ? -10.933 2.565 17.110 1.00 88.06 96 ARG A C 1
ATOM 760 O O . ARG A 1 96 ? -11.659 1.861 16.411 1.00 88.06 96 ARG A O 1
ATOM 767 N N . GLY A 1 97 ? -10.818 2.398 18.426 1.00 73.38 97 GLY A N 1
ATOM 768 C CA . GLY A 1 97 ? -11.720 1.539 19.192 1.00 73.38 97 GLY A CA 1
ATOM 769 C C . GLY A 1 97 ? -13.058 2.228 19.476 1.00 73.38 97 GLY A C 1
ATOM 770 O O . GLY A 1 97 ? -13.131 3.455 19.373 1.00 73.38 97 GLY A O 1
ATOM 771 N N . PRO A 1 98 ? -14.103 1.469 19.855 1.00 64.38 98 PRO A N 1
ATOM 772 C CA . PRO A 1 98 ? -15.313 2.066 20.399 1.00 64.38 98 PRO A CA 1
ATOM 773 C C . PRO A 1 98 ? -14.934 2.920 21.611 1.00 64.38 98 PRO A C 1
ATOM 775 O O . PRO A 1 98 ? -14.129 2.510 22.455 1.00 64.38 98 PRO A O 1
ATOM 778 N N . SER A 1 99 ? -15.472 4.136 21.673 1.00 53.56 99 SER A N 1
ATOM 779 C CA . SER A 1 99 ? -15.370 4.952 22.876 1.00 53.56 99 SER A CA 1
ATOM 780 C C . SER A 1 99 ? -16.064 4.204 24.026 1.00 53.56 99 SER A C 1
ATOM 782 O O . SER A 1 99 ? -17.154 3.662 23.811 1.00 53.56 99 SER A O 1
ATOM 784 N N . PRO A 1 100 ? -15.510 4.195 25.254 1.00 52.25 100 PRO A N 1
ATOM 785 C CA . PRO A 1 100 ? -16.151 3.573 26.420 1.00 52.25 100 PRO A CA 1
ATOM 786 C C . PRO A 1 100 ? -17.537 4.139 26.803 1.00 52.25 100 PRO A C 1
ATOM 788 O O . PRO A 1 100 ? -18.087 3.737 27.817 1.00 52.25 100 PRO A O 1
ATOM 791 N N . GLY A 1 101 ? -18.107 5.071 26.031 1.00 51.72 101 GLY A N 1
ATOM 792 C CA . GLY A 1 101 ? -19.389 5.728 26.305 1.00 51.72 101 GLY A CA 1
ATOM 793 C C . GLY A 1 101 ? -20.540 5.330 25.377 1.00 51.72 101 GLY A C 1
ATOM 794 O O . GLY A 1 101 ? -21.568 5.993 25.401 1.00 51.72 101 GLY A O 1
ATOM 795 N N . SER A 1 102 ? -20.379 4.3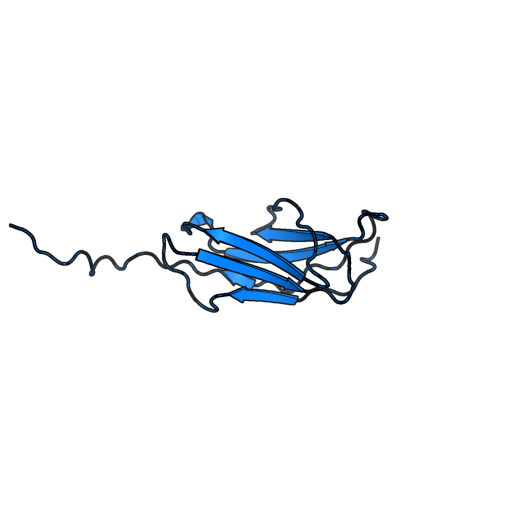00 24.537 1.00 52.56 102 SER A N 1
ATOM 796 C CA . SER A 1 102 ? -21.425 3.844 23.597 1.00 52.56 102 SER A CA 1
ATOM 797 C C . SER A 1 102 ? -21.903 2.405 23.829 1.00 52.56 102 SER A C 1
ATOM 799 O O . SER A 1 102 ? -22.644 1.863 23.014 1.00 52.56 102 SER A O 1
ATOM 801 N N . ALA A 1 103 ? -21.563 1.804 24.976 1.00 51.41 103 ALA A N 1
ATOM 802 C CA . ALA A 1 103 ? -22.359 0.708 25.525 1.00 51.41 103 ALA A CA 1
ATOM 803 C C . ALA A 1 103 ? -23.618 1.322 26.156 1.00 51.41 103 ALA A C 1
ATOM 805 O O . ALA A 1 103 ? -23.703 1.527 27.365 1.00 51.41 103 ALA A O 1
ATOM 806 N N . GLN A 1 104 ? -24.552 1.733 25.300 1.00 48.66 104 GLN A N 1
ATOM 807 C CA . GLN A 1 104 ? -25.840 2.237 25.734 1.00 48.66 104 GLN A CA 1
ATOM 808 C C . GLN A 1 104 ? -26.622 1.093 26.379 1.00 48.66 104 GLN A C 1
ATOM 810 O O . GLN A 1 104 ? -26.824 0.036 25.787 1.00 48.66 104 GLN A O 1
ATOM 815 N N . ALA A 1 105 ? -27.014 1.353 27.622 1.00 51.72 105 ALA A N 1
ATOM 816 C CA . ALA A 1 105 ? -28.013 0.639 28.385 1.00 51.72 105 ALA A CA 1
ATOM 817 C C . ALA A 1 105 ? -29.245 0.264 27.544 1.00 51.72 105 ALA A C 1
ATOM 819 O O . ALA A 1 105 ? -29.727 1.072 26.750 1.00 51.72 105 ALA A O 1
ATOM 820 N N . GLY A 1 106 ? -29.789 -0.925 27.812 1.00 44.28 106 GLY A N 1
ATOM 821 C CA . GLY A 1 106 ? -31.159 -1.281 27.454 1.00 44.28 106 GLY A CA 1
ATOM 822 C C . GLY A 1 106 ? -31.307 -2.641 26.783 1.00 44.28 106 GLY A C 1
ATOM 823 O O . GLY A 1 106 ? -31.290 -2.728 25.561 1.00 44.28 106 GLY A O 1
ATOM 824 N N . ALA A 1 107 ? -31.530 -3.678 27.585 1.00 43.47 107 ALA A N 1
ATOM 825 C CA . ALA A 1 107 ? -32.700 -4.541 27.450 1.00 43.47 107 ALA A CA 1
ATOM 826 C C . ALA A 1 107 ? -32.898 -5.265 28.790 1.00 43.47 107 ALA A C 1
ATOM 828 O O . ALA A 1 107 ? -31.929 -5.722 29.391 1.00 43.47 107 ALA A O 1
ATOM 829 N N . GLU A 1 108 ? -34.146 -5.219 29.241 1.00 40.66 108 GLU A N 1
ATOM 830 C CA . GLU A 1 108 ? -34.747 -5.752 30.470 1.00 40.66 108 GLU A CA 1
ATOM 831 C C . GLU A 1 108 ? -34.355 -7.197 30.818 1.00 40.66 108 GLU A C 1
ATOM 833 O O . GLU A 1 108 ? -34.231 -8.022 29.881 1.00 40.66 108 GLU A O 1
#